Protein AF-A0A8J9X6S5-F1 (afdb_monomer)

Sequence (112 aa):
PVKIEPKVFFANERTFLAWMHLSVVLAGASIAILAFTEDNNPFSQLYGVILLPVAISFIVYSMYQYARRANMIRHRHPGPYEDTVGPVVLGIMLMVSIVAQFSLKLYSMIEA

Nearest PDB structures (foldseek):
  7ytj-assembly1_A  TM=8.768E-01  e=3.633E-07  Saccharomyces cerevisiae
  8i6v-assembly1_A  TM=9.066E-01  e=1.418E-06  Saccharomyces cerevisiae S288C
  7ytj-assembly1_D  TM=8.668E-01  e=2.560E-05  Saccharomyces cerevisiae
  8i6v-assembly1_E  TM=8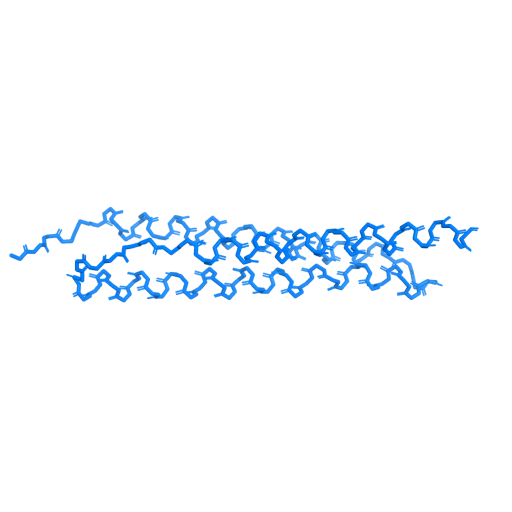.786E-01  e=2.867E-05  Saccharomyces cerevisiae S288C
  7ytj-assembly1_E  TM=8.440E-01  e=1.665E-04  Saccharomyces cerevisiae

Foldseek 3Di:
DDDLDVVLLVVLVVQLVVLLVVLVVLQVVLVVQCVPDDPPDPLSNVLSVLSNVLSVLSNVLSVVLSVVSVVCSVVVDPDDNDDPPSVVVSVVSVVVSVVVSVVSVVVVVVVD

Mean predicted aligned error: 7.35 Å

Radius of gyration: 18.92 Å; Cα contacts (8 Å, |Δi|>4): 66; chains: 1; bounding box: 39×18×58 Å

Secondary structure (DSSP, 8-state):
-----HHHHHHHHHHHHHHHHHHHHHHHHHHHHHHT--TT-HHHHHHHHHHHHHHHHHHHHHHHHHHHHHHHHHTT--S-----HHHHHHHHHHHHHHHHHHHHHHHHHH--

pLDDT: mean 82.24, std 9.99, range [57.31, 94.69]

InterPro domains:
  IPR003807 Domain of unknown function DUF202 [PF02656] (7-72)
  IPR051572 Vacuolar Transporter Chaperone Complex Subunit [PTHR46140] (1-106)

Structure (mmCIF, N/CA/C/O backbone):
data_AF-A0A8J9X6S5-F1
#
_entry.id   AF-A0A8J9X6S5-F1
#
loop_
_atom_site.group_PDB
_atom_site.id
_atom_site.type_symbol
_atom_site.label_atom_id
_atom_site.label_alt_id
_atom_site.label_comp_id
_atom_site.label_asym_id
_atom_site.label_entity_id
_atom_site.label_seq_id
_atom_site.pdbx_PDB_ins_code
_atom_site.Cartn_x
_atom_site.Cartn_y
_atom_site.Cartn_z
_atom_site.occupancy
_atom_site.B_iso_or_equiv
_atom_site.auth_seq_id
_atom_site.auth_comp_id
_atom_site.auth_asym_id
_atom_site.auth_atom_id
_atom_site.pdbx_PDB_model_num
ATOM 1 N N . PRO A 1 1 ? -22.566 -0.671 31.030 1.00 58.19 1 PRO A N 1
ATOM 2 C CA . PRO A 1 1 ? -21.793 0.111 30.031 1.00 58.19 1 PRO A CA 1
ATOM 3 C C . PRO A 1 1 ? -20.466 -0.604 29.750 1.00 58.19 1 PRO A C 1
ATOM 5 O O . PRO A 1 1 ? -19.737 -0.871 30.698 1.00 58.19 1 PRO A O 1
ATOM 8 N N . VAL A 1 2 ? -20.179 -0.975 28.497 1.00 61.19 2 VAL A N 1
ATOM 9 C CA . VAL A 1 2 ? -18.948 -1.718 28.164 1.00 61.19 2 VAL A CA 1
ATOM 10 C C . VAL A 1 2 ? -17.738 -0.801 28.357 1.00 61.19 2 VAL A C 1
ATOM 12 O O . VAL A 1 2 ? -17.672 0.286 27.777 1.00 61.19 2 VAL A O 1
ATOM 15 N N . LYS A 1 3 ? -16.809 -1.214 29.224 1.00 66.88 3 LYS A N 1
ATOM 16 C CA . LYS A 1 3 ? -15.570 -0.487 29.510 1.00 66.88 3 LYS A CA 1
ATOM 17 C C . LYS A 1 3 ? -14.658 -0.646 28.291 1.00 66.88 3 LYS A C 1
ATOM 19 O O . LYS A 1 3 ? -14.267 -1.760 27.963 1.00 66.88 3 LYS A O 1
ATOM 24 N N . ILE A 1 4 ? -14.376 0.448 27.587 1.00 66.44 4 ILE A N 1
ATOM 25 C CA . ILE A 1 4 ? -13.437 0.427 26.461 1.00 66.44 4 ILE A CA 1
ATOM 26 C C . ILE A 1 4 ? -12.045 0.337 27.073 1.00 66.44 4 ILE A C 1
ATOM 28 O O . ILE A 1 4 ? -11.596 1.262 27.748 1.00 66.44 4 ILE A O 1
ATOM 32 N N . GLU A 1 5 ? -11.388 -0.800 26.895 1.00 72.75 5 GLU A N 1
ATOM 33 C CA . GLU A 1 5 ? -10.023 -0.963 27.368 1.00 72.75 5 GLU A CA 1
ATOM 34 C C . GLU A 1 5 ? -9.058 -0.222 26.429 1.00 72.75 5 GLU A C 1
ATOM 36 O O . GLU A 1 5 ? -9.140 -0.412 25.216 1.00 72.75 5 GLU A O 1
ATOM 41 N N . PRO A 1 6 ? -8.093 0.563 26.939 1.00 72.75 6 PRO A N 1
ATOM 42 C CA . PRO A 1 6 ? -7.122 1.276 26.099 1.00 72.75 6 PRO A CA 1
ATOM 43 C C . PRO A 1 6 ? -6.391 0.360 25.105 1.00 72.75 6 PRO A C 1
ATOM 45 O O . PRO A 1 6 ? -6.014 0.782 24.013 1.00 72.75 6 PRO A O 1
ATOM 48 N N . LYS A 1 7 ? -6.256 -0.929 25.449 1.00 78.12 7 LYS A N 1
ATOM 49 C CA . LYS A 1 7 ? -5.630 -1.955 24.611 1.00 78.12 7 LYS A CA 1
ATOM 50 C C . LYS A 1 7 ? -6.272 -2.102 23.227 1.00 78.12 7 LYS A C 1
ATOM 52 O O . LYS A 1 7 ? -5.560 -2.446 22.289 1.00 78.12 7 LYS A O 1
ATOM 57 N N . VA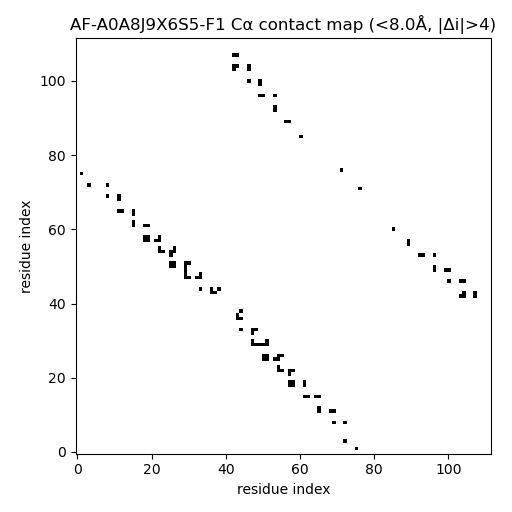L A 1 8 ? -7.579 -1.841 23.067 1.00 80.31 8 VAL A N 1
ATOM 58 C CA . VAL A 1 8 ? -8.229 -1.964 21.746 1.00 80.31 8 VAL A CA 1
ATOM 59 C C . VAL A 1 8 ? -7.820 -0.840 20.798 1.00 80.31 8 VAL A C 1
ATOM 61 O O . VAL A 1 8 ? -7.705 -1.067 19.595 1.00 80.31 8 VAL A O 1
ATOM 64 N N . PHE A 1 9 ? -7.533 0.346 21.336 1.00 81.31 9 PHE A N 1
ATOM 65 C CA . PHE A 1 9 ? -7.078 1.485 20.547 1.00 81.31 9 PHE A CA 1
ATOM 66 C C . PHE A 1 9 ? -5.641 1.263 20.064 1.00 81.31 9 PHE A C 1
ATOM 68 O O . PHE A 1 9 ? -5.387 1.288 18.862 1.00 81.31 9 PHE A O 1
ATOM 75 N N . PHE A 1 10 ? -4.744 0.880 20.979 1.00 84.56 10 PHE A N 1
ATOM 76 C CA . PHE A 1 10 ? -3.362 0.523 20.640 1.00 84.56 10 PHE A CA 1
ATOM 77 C C . PHE A 1 10 ? -3.270 -0.671 19.680 1.00 84.56 10 PHE A C 1
ATOM 79 O O . PHE A 1 10 ? -2.404 -0.714 18.806 1.00 84.56 10 PHE A O 1
ATOM 86 N N . ALA A 1 11 ? -4.175 -1.648 19.797 1.00 87.50 11 ALA A N 1
ATOM 87 C CA . ALA A 1 11 ? -4.239 -2.753 18.847 1.00 87.50 11 ALA A CA 1
ATOM 88 C C . ALA A 1 11 ? -4.601 -2.275 17.430 1.00 87.50 11 ALA A C 1
ATOM 90 O O . ALA A 1 11 ? -3.997 -2.750 16.467 1.00 87.50 11 ALA A O 1
ATOM 91 N N . ASN A 1 12 ? -5.543 -1.331 17.304 1.00 85.56 12 ASN A N 1
ATOM 92 C CA . ASN A 1 12 ? -5.931 -0.754 16.017 1.00 85.56 12 ASN A CA 1
ATOM 93 C C . ASN A 1 12 ? -4.788 0.059 15.390 1.00 85.56 12 ASN A C 1
ATOM 95 O O . ASN A 1 12 ? -4.481 -0.129 14.213 1.00 85.56 12 ASN A O 1
ATOM 99 N N . GLU A 1 13 ? -4.111 0.897 16.178 1.00 90.25 13 GLU A N 1
ATOM 100 C CA . GLU A 1 13 ? -2.945 1.670 15.728 1.00 90.25 13 GLU A CA 1
ATOM 101 C C . GLU A 1 13 ? -1.821 0.768 15.220 1.00 90.25 13 GLU A C 1
ATOM 103 O O . GLU A 1 13 ? -1.310 0.984 14.126 1.00 90.25 13 GLU A O 1
ATOM 108 N N . ARG A 1 14 ? -1.487 -0.305 15.947 1.00 91.94 14 ARG A N 1
ATOM 109 C CA . ARG A 1 14 ? -0.483 -1.280 15.499 1.00 91.94 14 ARG A CA 1
ATOM 110 C C . ARG A 1 14 ? -0.847 -1.900 14.152 1.00 91.94 14 ARG A C 1
ATOM 112 O O . ARG A 1 14 ? 0.018 -2.030 13.291 1.00 91.94 14 ARG A O 1
ATOM 119 N N . THR A 1 15 ? -2.111 -2.286 13.957 1.00 89.88 15 THR A N 1
ATOM 120 C CA . THR A 1 15 ? -2.539 -2.823 12.658 1.00 89.88 15 THR A CA 1
ATOM 121 C C . THR A 1 15 ? -2.448 -1.770 11.558 1.00 89.88 15 THR A C 1
ATOM 123 O O . THR A 1 15 ? -1.938 -2.073 10.487 1.00 89.88 15 THR A O 1
ATOM 126 N N . PHE A 1 16 ? -2.859 -0.529 11.828 1.00 90.06 16 PHE A N 1
ATOM 127 C CA . PHE A 1 16 ? -2.735 0.581 10.884 1.00 90.06 16 PHE A CA 1
ATOM 128 C C . PHE A 1 16 ? -1.279 0.832 10.477 1.00 90.06 16 PHE A C 1
ATOM 130 O O . PHE A 1 16 ? -0.985 0.903 9.287 1.00 90.06 16 PHE A O 1
ATOM 137 N N . LEU A 1 17 ? -0.360 0.883 11.446 1.00 91.81 17 LEU A N 1
ATOM 138 C CA . LEU A 1 17 ? 1.067 1.068 11.191 1.00 91.81 17 LEU A CA 1
ATOM 139 C C . LEU A 1 17 ? 1.662 -0.078 10.368 1.00 91.81 17 LEU A C 1
ATOM 141 O O . LEU A 1 17 ? 2.473 0.178 9.485 1.00 91.81 17 LEU A O 1
ATOM 145 N N . ALA A 1 18 ? 1.235 -1.323 10.599 1.00 92.06 18 ALA A N 1
ATOM 146 C CA . ALA A 1 18 ? 1.673 -2.461 9.793 1.00 92.06 18 ALA A CA 1
ATOM 147 C C . ALA A 1 18 ? 1.219 -2.341 8.326 1.00 92.06 18 ALA A C 1
ATOM 149 O O . ALA A 1 18 ? 2.021 -2.554 7.416 1.00 92.06 18 ALA A O 1
ATOM 150 N N . TRP A 1 19 ? -0.039 -1.948 8.088 1.00 91.50 19 TRP A N 1
ATOM 151 C CA . TRP A 1 19 ? -0.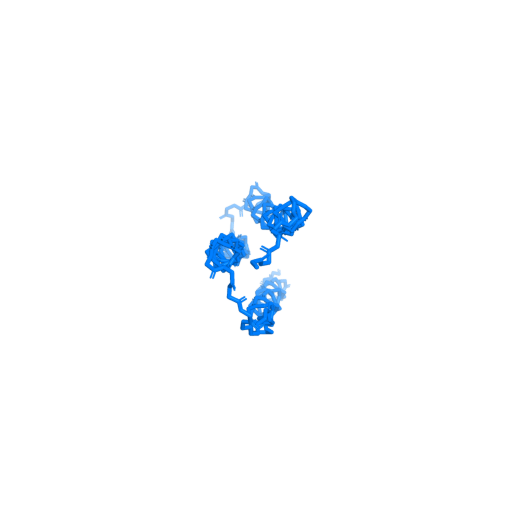545 -1.697 6.734 1.00 91.50 19 TRP A CA 1
ATOM 152 C C . TRP A 1 19 ? 0.174 -0.523 6.068 1.00 91.50 19 TRP A C 1
ATOM 154 O O . TRP A 1 19 ? 0.587 -0.640 4.920 1.00 91.50 19 TRP A O 1
ATOM 164 N N . MET A 1 20 ? 0.384 0.576 6.794 1.00 92.81 20 MET A N 1
ATOM 165 C CA . MET A 1 20 ? 1.087 1.753 6.283 1.00 92.81 20 MET A CA 1
ATOM 166 C C . MET A 1 20 ? 2.541 1.438 5.920 1.00 92.81 20 MET A C 1
ATOM 168 O O . MET A 1 20 ? 3.007 1.823 4.852 1.00 92.81 20 MET A O 1
ATOM 172 N N . HIS A 1 21 ? 3.247 0.702 6.782 1.00 93.75 21 HIS A N 1
ATOM 173 C CA . HIS A 1 21 ? 4.618 0.271 6.529 1.00 93.75 21 HIS A CA 1
ATOM 174 C C . HIS A 1 21 ? 4.719 -0.528 5.224 1.00 93.75 21 HIS A C 1
ATOM 176 O O . HIS A 1 21 ? 5.575 -0.235 4.394 1.00 93.75 21 HIS A O 1
ATOM 182 N N . LEU A 1 22 ? 3.814 -1.491 5.005 1.00 92.00 22 LEU A N 1
ATOM 183 C CA . LEU A 1 22 ? 3.770 -2.256 3.758 1.00 92.00 22 LEU A CA 1
ATOM 184 C C . LEU A 1 22 ? 3.570 -1.345 2.538 1.00 92.00 22 LEU A C 1
ATOM 186 O O . LEU A 1 22 ? 4.293 -1.478 1.553 1.00 92.00 22 LEU A O 1
ATOM 190 N N . SER A 1 23 ? 2.644 -0.388 2.612 1.00 92.62 23 SER A N 1
ATOM 191 C CA . SER A 1 23 ? 2.402 0.560 1.520 1.00 92.62 23 SER A CA 1
ATOM 192 C C . SER A 1 23 ? 3.629 1.411 1.191 1.00 92.62 23 SER A C 1
ATOM 194 O O . SER A 1 23 ? 3.937 1.620 0.020 1.00 92.62 23 SER A O 1
ATOM 196 N N . VAL A 1 24 ? 4.341 1.891 2.215 1.00 93.88 24 VAL A N 1
ATOM 197 C CA . VAL A 1 24 ? 5.554 2.707 2.050 1.00 93.88 24 VAL A CA 1
ATOM 198 C C . VAL A 1 24 ? 6.679 1.890 1.422 1.00 93.88 24 VAL A C 1
ATOM 200 O O . VAL A 1 24 ? 7.359 2.389 0.530 1.00 93.88 24 VAL A O 1
ATOM 203 N N . VAL A 1 25 ? 6.844 0.626 1.820 1.00 94.69 25 VAL A N 1
ATOM 204 C CA . VAL A 1 25 ? 7.820 -0.281 1.197 1.00 94.69 25 VAL A CA 1
ATOM 205 C C . VAL A 1 25 ? 7.500 -0.496 -0.286 1.00 94.69 25 VAL A C 1
ATOM 207 O O . VAL A 1 25 ? 8.402 -0.405 -1.116 1.00 94.69 25 VAL A O 1
ATOM 210 N N . LEU A 1 26 ? 6.229 -0.717 -0.642 1.00 92.19 26 LEU A N 1
ATOM 211 C CA . LEU A 1 26 ? 5.808 -0.870 -2.041 1.00 92.19 26 LEU A CA 1
ATOM 212 C C . LEU A 1 26 ? 6.041 0.409 -2.858 1.00 92.19 26 LEU A C 1
ATOM 214 O O . LEU A 1 26 ? 6.569 0.342 -3.967 1.00 92.19 26 LEU A O 1
ATOM 218 N N . ALA A 1 27 ? 5.701 1.575 -2.303 1.00 92.44 27 ALA A N 1
ATOM 219 C CA . ALA A 1 27 ? 5.955 2.863 -2.946 1.00 92.44 27 ALA A CA 1
ATOM 220 C C . ALA A 1 27 ? 7.460 3.101 -3.153 1.00 92.44 27 ALA A C 1
ATOM 222 O O . ALA A 1 27 ? 7.883 3.479 -4.244 1.00 92.44 27 ALA A O 1
ATOM 223 N N . GLY A 1 28 ? 8.274 2.824 -2.131 1.00 93.25 28 GLY A N 1
ATOM 224 C CA . GLY A 1 28 ? 9.728 2.938 -2.200 1.00 93.25 28 GLY A CA 1
ATOM 225 C C . GLY A 1 28 ? 10.337 2.010 -3.249 1.00 93.25 28 GLY A C 1
ATOM 226 O O . GLY A 1 28 ? 11.174 2.450 -4.032 1.00 93.25 28 GLY A O 1
ATOM 227 N N . ALA A 1 29 ? 9.872 0.760 -3.329 1.00 91.06 29 ALA A N 1
ATOM 228 C CA . ALA A 1 29 ? 10.295 -0.180 -4.365 1.00 91.06 29 ALA A CA 1
ATOM 229 C C . ALA A 1 29 ? 9.966 0.341 -5.774 1.00 91.06 29 ALA A C 1
ATOM 231 O O . ALA A 1 29 ? 10.813 0.300 -6.661 1.00 91.06 29 ALA A O 1
ATOM 232 N N . SER A 1 30 ? 8.766 0.893 -5.962 1.00 89.69 30 SER A N 1
ATOM 233 C CA . SER A 1 30 ? 8.325 1.481 -7.231 1.00 89.69 30 SER A CA 1
ATOM 234 C C . SER A 1 30 ? 9.219 2.644 -7.667 1.00 89.69 30 SER A C 1
ATOM 236 O O . SER A 1 30 ? 9.672 2.693 -8.808 1.00 89.69 30 SER A O 1
ATOM 238 N N . ILE A 1 31 ? 9.514 3.560 -6.741 1.00 90.25 31 ILE A N 1
ATOM 239 C CA . ILE A 1 31 ? 10.374 4.722 -6.994 1.00 90.25 31 ILE A CA 1
ATOM 240 C C . ILE A 1 31 ? 11.810 4.277 -7.276 1.00 90.25 31 ILE A C 1
ATOM 242 O O . ILE A 1 31 ? 12.433 4.798 -8.195 1.00 90.25 31 ILE A O 1
ATOM 246 N N . ALA A 1 32 ? 12.329 3.299 -6.530 1.00 89.69 32 ALA A N 1
ATOM 247 C CA . ALA A 1 32 ? 13.663 2.756 -6.763 1.00 89.69 32 ALA A CA 1
ATOM 248 C C . ALA A 1 32 ? 13.785 2.170 -8.177 1.00 89.69 32 ALA A C 1
ATOM 250 O O . ALA A 1 32 ? 14.734 2.474 -8.888 1.00 89.69 32 ALA A O 1
ATOM 251 N N . ILE A 1 33 ? 12.795 1.390 -8.618 1.00 86.12 33 ILE A N 1
ATOM 252 C CA . ILE A 1 33 ? 12.750 0.834 -9.976 1.00 86.12 33 ILE A CA 1
ATOM 253 C C . ILE A 1 33 ? 12.756 1.946 -11.036 1.00 86.12 33 ILE A C 1
ATOM 255 O O . ILE A 1 33 ? 13.494 1.853 -12.016 1.00 86.12 33 ILE A O 1
ATOM 259 N N . LEU A 1 34 ? 11.967 3.005 -10.834 1.00 86.00 34 LEU A N 1
ATOM 260 C CA . LEU A 1 34 ? 11.940 4.155 -11.741 1.00 86.00 34 LEU A CA 1
ATOM 261 C C . LEU A 1 34 ? 13.278 4.901 -11.771 1.00 86.00 34 LEU A C 1
ATOM 263 O O . LEU A 1 34 ? 13.707 5.321 -12.837 1.00 86.00 34 LEU A O 1
ATOM 267 N N . ALA A 1 35 ? 13.958 5.023 -10.630 1.00 85.81 35 ALA A N 1
ATOM 268 C CA . ALA A 1 35 ? 15.249 5.698 -10.534 1.00 85.81 35 ALA A CA 1
ATOM 269 C C . ALA A 1 35 ? 16.388 4.951 -11.252 1.00 85.81 35 ALA A C 1
ATOM 271 O O . ALA A 1 35 ? 17.345 5.584 -11.687 1.00 85.81 35 ALA A O 1
ATOM 272 N N . PHE A 1 36 ? 16.297 3.622 -11.376 1.00 82.12 36 PHE A N 1
ATOM 273 C CA . PHE A 1 36 ? 17.296 2.788 -12.061 1.00 82.12 36 PHE A CA 1
ATOM 274 C C . PHE A 1 36 ? 16.935 2.448 -13.514 1.00 82.12 36 PHE A C 1
ATOM 276 O O . PHE A 1 36 ? 17.647 1.679 -14.156 1.00 82.12 36 PHE A O 1
ATOM 283 N N . THR A 1 37 ? 15.831 2.978 -14.038 1.00 78.25 37 THR A N 1
ATOM 2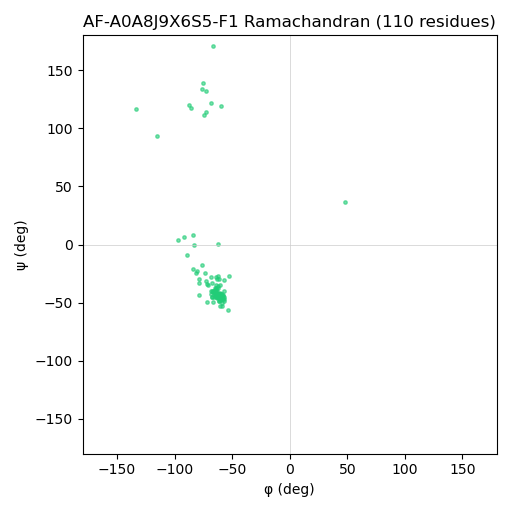84 C CA . THR A 1 37 ? 15.428 2.742 -15.425 1.00 78.25 37 THR A CA 1
ATOM 285 C C . THR A 1 37 ? 16.082 3.775 -16.343 1.00 78.25 37 THR A C 1
ATOM 287 O O . THR A 1 37 ? 15.849 4.967 -16.184 1.00 78.25 37 THR A O 1
ATOM 290 N N . GLU A 1 38 ? 16.883 3.325 -17.311 1.00 66.56 38 GLU A N 1
ATOM 291 C CA . GLU A 1 38 ? 17.433 4.190 -18.363 1.00 66.56 38 GLU A CA 1
ATOM 292 C C . GLU A 1 38 ? 16.360 4.536 -19.411 1.00 66.56 38 GLU A C 1
ATOM 294 O O . GLU A 1 38 ? 15.597 3.669 -19.843 1.00 66.56 38 GLU A O 1
ATOM 299 N N . ASP A 1 39 ? 16.344 5.797 -19.859 1.00 65.56 39 ASP A N 1
ATOM 300 C CA . ASP A 1 39 ? 15.343 6.403 -20.762 1.00 65.56 39 ASP A CA 1
ATOM 301 C C . ASP A 1 39 ? 15.248 5.770 -22.167 1.00 65.56 39 ASP A C 1
ATOM 303 O O . ASP A 1 39 ? 14.446 6.193 -22.999 1.00 65.56 39 ASP A O 1
ATOM 307 N N . ASN A 1 40 ? 16.043 4.743 -22.461 1.00 64.50 40 ASN A N 1
ATOM 308 C CA . ASN A 1 40 ? 16.141 4.176 -23.803 1.00 64.50 40 ASN A CA 1
ATOM 309 C C . ASN A 1 40 ? 14.940 3.294 -24.188 1.00 64.50 40 ASN A C 1
ATOM 311 O O . ASN A 1 40 ? 14.735 3.067 -25.377 1.00 64.50 40 ASN A O 1
ATOM 315 N N . ASN A 1 41 ? 14.130 2.820 -23.226 1.00 68.56 41 ASN A N 1
ATOM 316 C CA . ASN A 1 41 ? 12.990 1.936 -23.503 1.00 68.56 41 ASN A CA 1
ATOM 317 C C . ASN A 1 41 ? 11.699 2.356 -22.767 1.00 68.56 41 ASN A C 1
ATOM 319 O O . ASN A 1 41 ? 11.629 2.230 -21.538 1.00 68.56 41 ASN A O 1
ATOM 323 N N . PRO A 1 42 ? 10.616 2.727 -23.486 1.00 71.50 42 PRO A N 1
ATOM 324 C CA . PRO A 1 42 ? 9.346 3.134 -22.870 1.00 71.50 42 PRO A CA 1
ATOM 325 C C . PRO A 1 42 ? 8.697 2.013 -22.036 1.00 71.50 42 PRO A C 1
ATOM 327 O O . PRO A 1 42 ? 8.004 2.274 -21.052 1.00 71.50 42 PRO A O 1
ATOM 330 N N . PHE A 1 43 ? 8.965 0.748 -22.375 1.00 70.75 43 PHE A N 1
ATOM 331 C CA . PHE A 1 43 ? 8.475 -0.414 -21.629 1.00 70.75 43 PHE A CA 1
ATOM 332 C C . PHE A 1 43 ? 9.087 -0.538 -20.228 1.00 70.75 43 PHE A C 1
ATOM 334 O O . PHE A 1 43 ? 8.402 -0.964 -19.295 1.00 70.75 43 PHE A O 1
ATOM 341 N N . SER A 1 44 ? 10.348 -0.131 -20.054 1.00 70.62 44 SER A N 1
ATOM 342 C CA . SER A 1 44 ? 11.022 -0.197 -18.753 1.00 70.62 44 SER A CA 1
ATOM 343 C C . SER A 1 44 ? 10.473 0.860 -17.792 1.00 70.62 44 SER A C 1
ATOM 345 O O . SER A 1 44 ? 10.322 0.603 -16.598 1.00 70.62 44 SER A O 1
ATOM 347 N N . GLN A 1 45 ? 10.082 2.028 -18.311 1.00 75.75 45 GLN A N 1
ATOM 348 C CA . GLN A 1 45 ? 9.451 3.078 -17.512 1.00 75.75 45 GLN A CA 1
ATOM 349 C C . GLN A 1 45 ? 8.053 2.656 -17.036 1.00 75.75 45 GLN A C 1
ATOM 351 O O . GLN A 1 45 ? 7.690 2.869 -15.878 1.00 75.75 45 GLN A O 1
ATOM 356 N N . LEU A 1 46 ? 7.283 1.984 -17.899 1.00 78.00 46 LEU A N 1
ATOM 357 C CA . LEU A 1 46 ? 5.940 1.500 -17.569 1.00 78.00 46 LEU A CA 1
ATOM 358 C C . LEU A 1 46 ? 5.953 0.473 -16.424 1.00 78.00 46 LEU A C 1
ATOM 360 O O . LEU A 1 46 ? 5.069 0.490 -15.565 1.00 78.00 46 LEU A O 1
ATOM 364 N N . TYR A 1 47 ? 6.983 -0.375 -16.370 1.00 77.38 47 TYR A N 1
ATOM 365 C CA . TYR A 1 47 ? 7.179 -1.362 -15.307 1.00 77.38 47 TYR A CA 1
ATOM 366 C C . TYR A 1 47 ? 7.239 -0.713 -13.913 1.00 77.38 47 TYR A C 1
ATOM 368 O O . TYR A 1 47 ? 6.560 -1.165 -12.990 1.00 77.38 47 TYR A O 1
ATOM 376 N N . GLY A 1 48 ? 7.984 0.387 -13.766 1.00 78.81 48 GLY A N 1
ATOM 377 C CA . GLY A 1 48 ? 8.110 1.098 -12.492 1.00 78.81 48 GLY A CA 1
ATOM 378 C C . GLY A 1 48 ? 6.865 1.893 -12.087 1.00 78.81 48 GLY A C 1
ATOM 379 O O . GLY A 1 48 ? 6.645 2.106 -10.897 1.00 78.81 48 GLY A O 1
ATOM 380 N N . VAL A 1 49 ? 6.020 2.300 -13.041 1.00 84.88 49 VAL A N 1
ATOM 381 C CA . VAL A 1 49 ? 4.787 3.061 -12.763 1.00 84.88 49 VAL A CA 1
ATOM 382 C C . VAL A 1 49 ? 3.650 2.161 -12.276 1.00 84.88 49 VAL A C 1
ATOM 384 O O . VAL A 1 49 ? 2.827 2.606 -11.480 1.00 84.88 49 VAL A O 1
ATOM 387 N N . ILE A 1 50 ? 3.601 0.893 -12.692 1.00 86.44 50 ILE A N 1
ATOM 388 C CA . ILE A 1 50 ? 2.500 -0.033 -12.361 1.00 86.44 50 ILE A CA 1
ATOM 389 C C . ILE A 1 50 ? 2.374 -0.310 -10.857 1.00 86.44 50 ILE A C 1
ATOM 391 O O . ILE A 1 50 ? 1.269 -0.542 -10.366 1.00 86.44 50 ILE A O 1
ATOM 395 N N . LEU A 1 5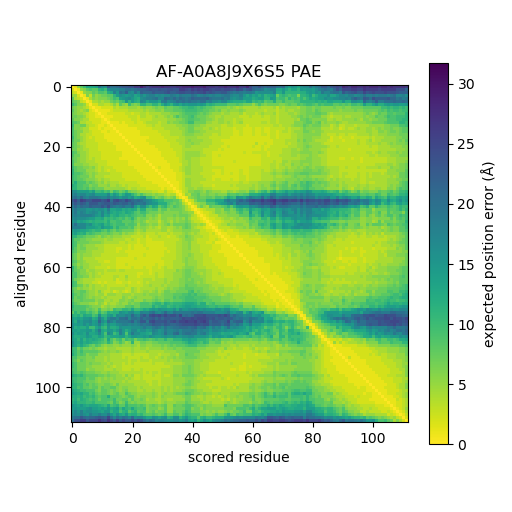1 ? 3.473 -0.252 -10.102 1.00 86.62 51 LEU A N 1
ATOM 396 C CA . LEU A 1 51 ? 3.458 -0.525 -8.663 1.00 86.62 51 LEU A CA 1
ATOM 397 C C . LEU A 1 51 ? 2.984 0.686 -7.823 1.00 86.62 51 LEU A C 1
ATOM 399 O O . LEU A 1 51 ? 2.438 0.496 -6.733 1.00 86.62 51 LEU A O 1
ATOM 403 N N . LEU A 1 52 ? 3.083 1.917 -8.344 1.00 89.50 52 LEU A N 1
ATOM 404 C CA . LEU A 1 52 ? 2.611 3.141 -7.674 1.00 89.50 52 LEU A CA 1
ATOM 405 C C . LEU A 1 52 ? 1.105 3.135 -7.332 1.00 89.50 52 LEU A C 1
ATOM 407 O O . LEU A 1 52 ? 0.772 3.362 -6.165 1.00 89.50 52 LEU A O 1
ATOM 411 N N . PRO A 1 53 ? 0.165 2.875 -8.266 1.00 89.50 53 PRO A N 1
ATOM 412 C CA . PRO A 1 53 ? -1.268 2.879 -7.956 1.00 89.50 53 PRO A CA 1
ATOM 413 C C . PRO A 1 53 ? -1.662 1.783 -6.958 1.00 89.50 53 PRO A C 1
ATOM 415 O O . PRO A 1 53 ? -2.598 1.962 -6.175 1.00 89.50 53 PRO A O 1
ATOM 418 N N . VAL A 1 54 ? -0.927 0.668 -6.930 1.00 90.06 54 VAL A N 1
ATOM 419 C CA . VAL A 1 54 ? -1.106 -0.391 -5.928 1.00 90.06 54 VAL A CA 1
ATOM 420 C C . VAL A 1 54 ? -0.710 0.119 -4.552 1.00 90.06 54 VAL A C 1
ATOM 422 O O . VAL A 1 54 ? -1.492 0.006 -3.611 1.00 90.06 54 VAL A O 1
ATOM 425 N N . ALA A 1 55 ? 0.467 0.739 -4.434 1.00 91.06 55 ALA A N 1
ATOM 426 C CA . ALA A 1 55 ? 0.924 1.312 -3.175 1.00 91.06 55 ALA A CA 1
ATOM 427 C C . ALA A 1 55 ? -0.071 2.355 -2.639 1.00 91.06 55 ALA A C 1
ATOM 429 O O . ALA A 1 55 ? -0.444 2.302 -1.468 1.00 91.06 55 ALA A O 1
ATOM 430 N N . ILE A 1 56 ? -0.590 3.236 -3.504 1.00 92.19 56 ILE A N 1
ATOM 431 C CA . ILE A 1 56 ? -1.622 4.222 -3.139 1.00 92.19 56 ILE A CA 1
ATOM 432 C C . ILE A 1 56 ? -2.887 3.526 -2.623 1.00 92.19 56 ILE A C 1
ATOM 434 O O . ILE A 1 56 ? -3.448 3.936 -1.607 1.00 92.19 56 ILE A O 1
ATOM 438 N N . SER A 1 57 ? -3.316 2.445 -3.272 1.00 90.12 57 SER A N 1
ATOM 439 C CA . SER A 1 57 ? -4.508 1.690 -2.871 1.00 90.12 57 SER A CA 1
ATOM 440 C C . SER A 1 57 ? -4.352 1.053 -1.483 1.00 90.12 57 SER A C 1
ATOM 442 O O . SER A 1 57 ? -5.282 1.103 -0.676 1.00 90.12 57 SER A O 1
ATOM 444 N N . PHE A 1 58 ? -3.159 0.544 -1.150 1.00 90.88 58 PHE A N 1
ATOM 445 C CA . PHE A 1 58 ? -2.840 0.068 0.201 1.00 90.88 58 PHE A CA 1
ATOM 446 C C . PHE A 1 58 ? -2.856 1.207 1.241 1.00 90.88 58 PHE A C 1
ATOM 448 O O . PHE A 1 58 ? -3.387 1.019 2.340 1.00 90.88 58 PHE A O 1
ATOM 455 N N . ILE A 1 59 ? -2.357 2.408 0.905 1.00 92.31 59 ILE A N 1
ATOM 456 C CA . ILE A 1 59 ? -2.439 3.595 1.784 1.00 92.31 59 ILE A CA 1
ATOM 457 C C . ILE A 1 59 ? -3.902 3.949 2.062 1.00 92.31 59 ILE A C 1
ATOM 459 O O . ILE A 1 59 ? -4.302 4.044 3.225 1.00 92.31 59 ILE A O 1
ATOM 463 N N . VAL A 1 60 ? -4.712 4.107 1.011 1.00 92.31 60 VAL A N 1
ATOM 464 C CA . VAL A 1 60 ? -6.125 4.499 1.126 1.00 92.31 60 VAL A CA 1
ATOM 465 C C . VAL A 1 60 ? -6.905 3.482 1.955 1.00 92.31 60 VAL A C 1
ATOM 467 O O . VAL A 1 60 ? -7.638 3.864 2.869 1.00 92.31 60 VAL A O 1
ATOM 470 N N . TYR A 1 61 ? -6.701 2.188 1.702 1.00 89.69 61 TYR A N 1
ATOM 471 C CA . TYR A 1 61 ? -7.342 1.128 2.473 1.00 89.69 61 TYR A CA 1
ATOM 472 C C . TYR A 1 61 ? -6.939 1.151 3.952 1.00 89.69 61 TYR A C 1
ATOM 474 O O . TYR A 1 61 ? -7.801 1.044 4.825 1.00 89.69 61 TYR A O 1
ATOM 482 N N . SER A 1 62 ? -5.647 1.335 4.252 1.00 87.88 62 SER A N 1
ATOM 483 C CA . SER A 1 62 ? -5.161 1.396 5.636 1.00 87.88 62 SER A CA 1
ATOM 484 C C . SER A 1 62 ? -5.834 2.527 6.424 1.00 87.88 62 SER A C 1
ATOM 486 O O . SER A 1 62 ? -6.294 2.314 7.549 1.00 87.88 62 SER A O 1
ATOM 488 N N . MET A 1 63 ? -5.983 3.701 5.798 1.00 89.06 63 MET A N 1
ATOM 489 C CA . MET A 1 63 ? -6.655 4.860 6.381 1.00 89.06 63 MET A CA 1
ATOM 490 C C . MET A 1 63 ? -8.156 4.608 6.561 1.00 89.06 63 MET A C 1
ATOM 492 O O . MET A 1 63 ? -8.703 4.872 7.633 1.00 89.06 63 MET A O 1
ATOM 496 N N . TYR A 1 64 ? -8.819 4.050 5.543 1.00 88.38 64 TYR A N 1
ATOM 497 C CA . TYR A 1 64 ? -10.241 3.713 5.607 1.00 88.38 64 TYR A CA 1
ATOM 498 C C . TYR A 1 64 ? -10.538 2.727 6.743 1.00 88.38 64 TYR A C 1
ATOM 500 O O . TYR A 1 64 ? -11.441 2.957 7.552 1.00 88.38 64 TYR A O 1
ATOM 508 N N . GLN A 1 65 ? -9.741 1.663 6.859 1.00 86.19 65 GLN A N 1
ATOM 509 C CA . GLN A 1 65 ? -9.919 0.649 7.893 1.00 86.19 65 GLN A CA 1
ATOM 510 C C . GLN A 1 65 ? -9.669 1.215 9.296 1.00 86.19 65 GLN A C 1
ATOM 512 O O . GLN A 1 65 ? -10.424 0.915 10.226 1.00 86.19 65 GLN A O 1
ATOM 517 N N . TYR A 1 66 ? -8.655 2.073 9.455 1.00 86.12 66 TYR A N 1
ATOM 518 C CA . TYR A 1 66 ? -8.403 2.770 10.715 1.00 86.12 66 TYR A CA 1
ATOM 519 C C . TYR A 1 66 ? -9.585 3.662 11.110 1.00 86.12 66 TYR A C 1
ATOM 521 O O . TYR A 1 66 ? -10.077 3.548 12.235 1.00 86.12 66 TYR A O 1
ATOM 529 N N . ALA A 1 67 ? -10.086 4.487 10.183 1.00 85.75 67 ALA A N 1
ATOM 530 C CA . ALA A 1 67 ? -11.205 5.397 10.420 1.00 85.75 67 ALA A CA 1
ATOM 531 C C . ALA A 1 67 ? -12.496 4.642 10.770 1.00 85.75 67 ALA A C 1
ATOM 533 O O . ALA A 1 67 ? -13.174 4.980 11.746 1.00 85.75 67 ALA A O 1
ATOM 534 N N . ARG A 1 68 ? -12.810 3.570 10.031 1.00 83.19 68 ARG A N 1
ATOM 535 C CA . ARG A 1 68 ? -13.976 2.721 10.301 1.00 83.19 68 ARG A CA 1
ATOM 536 C C . ARG A 1 68 ? -13.887 2.085 11.687 1.00 83.19 68 ARG A C 1
ATOM 538 O O . ARG A 1 68 ? -14.843 2.167 12.457 1.00 83.19 68 ARG A O 1
ATOM 545 N N . ARG A 1 69 ? -12.741 1.497 12.048 1.00 80.88 69 ARG A N 1
ATOM 546 C CA . ARG A 1 69 ? -12.545 0.875 13.370 1.00 80.88 69 ARG A CA 1
ATOM 547 C C . ARG A 1 69 ? -12.567 1.896 14.506 1.00 80.88 69 ARG A C 1
ATOM 549 O O . ARG A 1 69 ? -13.211 1.643 15.523 1.00 80.88 69 ARG A O 1
ATOM 556 N N . ALA A 1 70 ? -11.954 3.065 14.325 1.00 84.00 70 ALA A N 1
ATOM 557 C CA . ALA A 1 70 ? -12.003 4.155 15.299 1.00 84.00 70 ALA A CA 1
ATOM 558 C C . ALA A 1 70 ? -13.445 4.634 15.544 1.00 84.00 70 ALA A C 1
ATOM 560 O O . ALA A 1 70 ? -13.854 4.821 16.694 1.00 84.00 70 ALA A O 1
ATOM 561 N N . ASN A 1 71 ? -14.247 4.754 14.479 1.00 82.19 71 ASN A N 1
ATOM 562 C CA . ASN A 1 71 ? -15.653 5.132 14.584 1.00 82.19 71 ASN A CA 1
ATOM 563 C C . ASN A 1 71 ? -16.484 4.082 15.345 1.00 82.19 71 ASN A C 1
ATOM 565 O O . ASN A 1 71 ? -17.288 4.440 16.207 1.00 82.19 71 ASN A O 1
ATOM 569 N N . MET A 1 72 ? -16.254 2.791 15.089 1.00 77.19 72 MET A N 1
ATOM 570 C CA . MET A 1 72 ? -16.962 1.689 15.758 1.00 77.19 72 MET A CA 1
ATOM 571 C C . MET A 1 72 ? -16.622 1.584 17.251 1.00 77.19 72 MET A C 1
ATOM 573 O O . MET A 1 72 ? -17.524 1.390 18.069 1.00 77.19 72 MET A O 1
ATOM 577 N N . ILE A 1 73 ? -15.349 1.784 17.624 1.00 79.12 73 ILE A N 1
ATOM 578 C CA . ILE A 1 73 ? -14.908 1.823 19.031 1.00 79.12 73 ILE A CA 1
ATOM 579 C C . ILE A 1 73 ? -15.597 2.978 19.771 1.00 79.12 73 ILE A C 1
ATOM 581 O O . ILE A 1 73 ? -16.087 2.797 20.888 1.00 79.12 73 ILE A O 1
ATOM 585 N N . ARG A 1 74 ? -15.698 4.154 19.134 1.00 76.75 74 ARG A N 1
ATOM 586 C CA . ARG A 1 74 ? -16.349 5.339 19.714 1.00 76.75 74 ARG A CA 1
ATOM 587 C C . ARG A 1 74 ? -17.852 5.137 19.933 1.00 76.75 74 ARG A C 1
ATOM 589 O O . ARG A 1 74 ? -18.375 5.575 20.954 1.00 76.75 74 ARG A O 1
ATOM 596 N N . HIS A 1 75 ? -18.527 4.432 19.025 1.00 78.44 75 HIS A N 1
ATOM 597 C CA . HIS A 1 75 ? -19.969 4.166 19.095 1.00 78.44 75 HIS A CA 1
ATOM 598 C C . HIS A 1 75 ? -20.336 2.853 19.811 1.00 78.44 75 HIS A C 1
ATOM 600 O O . HIS A 1 75 ? -21.508 2.480 19.811 1.00 78.44 75 HIS A O 1
ATOM 606 N N . ARG A 1 76 ? -19.365 2.146 20.418 1.00 70.38 76 ARG A N 1
ATOM 607 C CA . ARG A 1 76 ? -19.560 0.886 21.172 1.00 70.38 76 ARG A CA 1
ATOM 608 C C . ARG A 1 76 ? -20.422 -0.150 20.433 1.00 70.38 76 ARG A C 1
ATOM 610 O O . ARG A 1 76 ? -21.225 -0.846 21.052 1.00 70.38 76 ARG A O 1
ATOM 617 N N . HIS A 1 77 ? -20.292 -0.228 19.111 1.00 67.75 77 HIS A N 1
ATOM 618 C CA . HIS A 1 77 ? -21.143 -1.097 18.302 1.00 67.75 77 HIS A CA 1
ATOM 619 C C . HIS A 1 77 ? -20.776 -2.585 18.497 1.00 67.75 77 HIS A C 1
ATOM 621 O O . HIS A 1 77 ? -19.601 -2.931 18.398 1.00 67.75 77 HIS A O 1
ATOM 627 N N . PRO A 1 78 ? -21.750 -3.487 18.727 1.00 57.31 78 PRO A N 1
ATOM 628 C CA . PRO A 1 78 ? -21.522 -4.932 18.847 1.00 57.31 78 PRO A CA 1
ATOM 629 C C . PRO A 1 78 ? -21.481 -5.665 17.490 1.00 57.31 78 PRO A C 1
ATOM 631 O O . PRO A 1 78 ? -21.497 -6.891 17.461 1.00 57.31 78 PRO A O 1
ATOM 634 N N . GLY A 1 79 ? -21.490 -4.930 16.371 1.00 58.50 79 GLY A N 1
ATOM 635 C CA . GLY A 1 79 ? -21.595 -5.499 15.024 1.00 58.50 79 GLY A CA 1
ATOM 636 C C . GLY A 1 79 ? -20.383 -6.343 14.593 1.00 58.50 79 GLY A C 1
ATOM 637 O O . GLY A 1 79 ? -19.351 -6.324 15.265 1.00 58.50 79 GLY A O 1
ATOM 638 N N . PRO A 1 80 ? -20.480 -7.059 13.456 1.00 59.00 80 PRO A N 1
ATOM 639 C CA . PRO A 1 80 ? -19.394 -7.892 12.947 1.00 59.00 80 PRO A CA 1
ATOM 640 C C . PRO A 1 80 ? -18.148 -7.036 12.672 1.00 59.00 80 PRO A C 1
ATOM 642 O O . PRO A 1 80 ? -18.180 -6.101 11.871 1.00 59.00 80 PRO A O 1
ATOM 645 N N . TYR A 1 81 ? -17.045 -7.348 13.354 1.00 60.91 81 TYR A N 1
ATOM 646 C CA . TYR A 1 81 ? -15.750 -6.668 13.195 1.00 60.91 81 TYR A CA 1
ATOM 647 C C . TYR A 1 81 ? -14.924 -7.211 12.018 1.00 60.91 81 TYR A C 1
ATOM 649 O O . TYR A 1 81 ? -13.800 -6.755 11.775 1.00 60.91 81 TYR A O 1
ATOM 657 N N . GLU A 1 82 ? -15.466 -8.201 11.315 1.00 60.56 82 GLU A N 1
ATOM 658 C CA . GLU A 1 82 ? -14.802 -8.911 10.234 1.00 60.56 82 GLU A CA 1
ATOM 659 C C . GLU A 1 82 ? -14.996 -8.152 8.925 1.00 60.56 82 GLU A C 1
ATOM 661 O O . GLU A 1 82 ? -16.112 -7.946 8.450 1.00 60.56 82 GLU A O 1
ATOM 666 N N . ASP A 1 83 ? -13.882 -7.704 8.358 1.00 66.75 83 ASP A N 1
ATOM 667 C CA . ASP A 1 83 ? -13.834 -7.233 6.984 1.00 66.75 83 ASP A CA 1
ATOM 668 C C . ASP A 1 83 ? -12.926 -8.170 6.195 1.00 66.75 83 ASP A C 1
ATOM 670 O O . ASP A 1 83 ? -11.700 -8.042 6.209 1.00 66.75 83 ASP A O 1
ATOM 674 N N . THR A 1 84 ? -13.547 -9.172 5.577 1.00 72.00 84 THR A N 1
ATOM 675 C CA . THR A 1 84 ? -12.865 -10.197 4.779 1.00 72.00 84 THR A CA 1
ATOM 676 C C . THR A 1 84 ? -12.612 -9.716 3.350 1.00 72.00 84 THR A C 1
ATOM 678 O O . THR A 1 84 ? -11.726 -10.225 2.672 1.00 72.00 84 THR A O 1
ATOM 681 N N . VAL A 1 85 ? -13.366 -8.719 2.881 1.00 78.31 85 VAL A N 1
ATOM 682 C CA . VAL A 1 85 ? -13.348 -8.286 1.477 1.00 78.31 85 VAL A CA 1
ATOM 683 C C . VAL A 1 85 ? -12.138 -7.401 1.196 1.00 78.31 85 VAL A C 1
ATOM 685 O O . VAL A 1 85 ? -11.450 -7.599 0.197 1.00 78.31 85 VAL A O 1
ATOM 688 N N . GLY A 1 86 ? -11.830 -6.470 2.101 1.00 80.12 86 GLY A N 1
ATOM 689 C CA . GLY A 1 86 ? -10.718 -5.531 1.942 1.00 80.12 86 GLY A CA 1
ATOM 690 C C . GLY A 1 86 ? -9.356 -6.183 1.650 1.00 80.12 86 GLY A C 1
ATOM 691 O O . GLY A 1 86 ? -8.754 -5.888 0.615 1.00 80.12 86 GLY A O 1
ATOM 692 N N . PRO A 1 87 ? -8.865 -7.107 2.502 1.00 84.50 87 PRO A N 1
ATOM 693 C CA . PRO A 1 87 ? -7.566 -7.750 2.300 1.00 84.50 87 PRO A CA 1
ATOM 694 C C . PRO A 1 87 ? -7.510 -8.611 1.032 1.00 84.50 87 PRO A C 1
ATOM 696 O O . PRO A 1 87 ? -6.474 -8.664 0.373 1.00 84.50 87 PRO A O 1
ATOM 699 N N . VAL A 1 88 ? -8.621 -9.262 0.672 1.00 86.38 88 VAL A N 1
ATOM 700 C CA . VAL A 1 88 ? -8.709 -10.112 -0.525 1.00 86.38 88 VAL A CA 1
ATOM 701 C C . VAL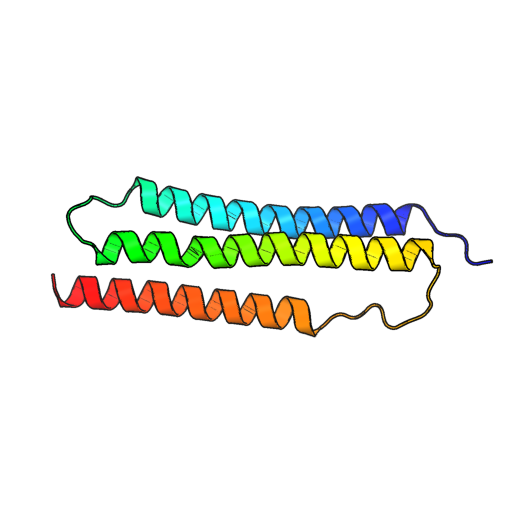 A 1 88 ? -8.595 -9.272 -1.794 1.00 86.38 88 VAL A C 1
ATOM 703 O O . VAL A 1 88 ? -7.817 -9.615 -2.683 1.00 86.38 88 VAL A O 1
ATOM 706 N N . VAL A 1 89 ? -9.300 -8.139 -1.864 1.00 88.12 89 VAL A N 1
ATOM 707 C CA . VAL A 1 89 ? -9.229 -7.224 -3.014 1.00 88.12 89 VAL A CA 1
ATOM 708 C C . VAL A 1 89 ? -7.815 -6.665 -3.186 1.00 88.12 89 VAL A C 1
ATOM 710 O O . VAL A 1 89 ? -7.285 -6.685 -4.296 1.00 88.12 89 VAL A O 1
ATOM 713 N N . LEU A 1 90 ? -7.169 -6.231 -2.097 1.00 88.19 90 LEU A N 1
ATOM 714 C CA . LEU A 1 90 ? -5.784 -5.752 -2.147 1.00 88.19 90 LEU A CA 1
ATOM 715 C C . LEU A 1 90 ? -4.796 -6.842 -2.580 1.00 88.19 90 LEU A C 1
ATOM 717 O O . LEU A 1 90 ? -3.887 -6.569 -3.362 1.00 88.19 90 LEU A O 1
ATOM 721 N N . GLY A 1 91 ? -4.982 -8.076 -2.103 1.00 89.44 91 GLY A N 1
ATOM 722 C CA . GLY A 1 91 ? -4.164 -9.219 -2.503 1.00 89.44 91 GLY A CA 1
ATOM 723 C C . GLY A 1 91 ? -4.288 -9.533 -3.995 1.00 89.44 91 GLY A C 1
ATOM 724 O O . GLY A 1 91 ? -3.275 -9.711 -4.669 1.00 89.44 91 GLY A O 1
ATOM 725 N N . ILE A 1 92 ? -5.512 -9.531 -4.533 1.00 91.31 92 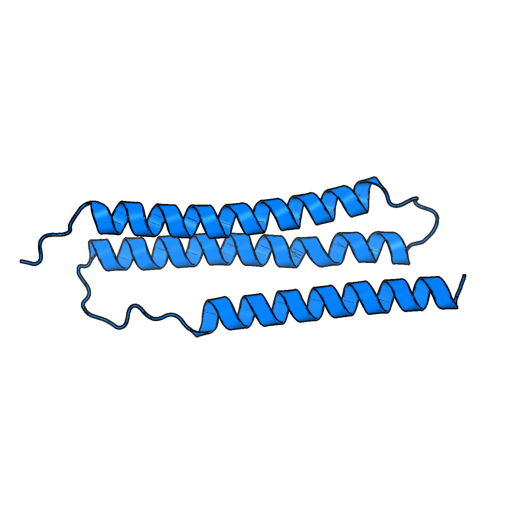ILE A N 1
ATOM 726 C CA . ILE A 1 92 ? -5.761 -9.726 -5.969 1.00 91.31 92 ILE A CA 1
ATOM 727 C C . ILE A 1 92 ? -5.133 -8.588 -6.781 1.00 91.31 92 ILE A C 1
ATOM 729 O O . ILE A 1 92 ? -4.453 -8.848 -7.770 1.00 91.31 92 ILE A O 1
ATOM 733 N N . MET A 1 93 ? -5.301 -7.336 -6.350 1.00 90.00 93 MET A N 1
ATOM 734 C CA . MET A 1 93 ? -4.721 -6.174 -7.029 1.00 90.00 93 MET A CA 1
ATOM 735 C C . MET A 1 93 ? -3.188 -6.243 -7.075 1.00 90.00 93 MET A C 1
ATOM 737 O O . MET A 1 93 ? -2.585 -5.990 -8.121 1.00 90.00 93 MET A O 1
ATOM 741 N N . LEU A 1 94 ? -2.556 -6.633 -5.965 1.00 90.25 94 LEU A N 1
ATOM 742 C CA . LEU A 1 94 ? -1.111 -6.838 -5.898 1.00 90.25 94 LEU A CA 1
ATOM 743 C C . LEU A 1 94 ? -0.668 -7.980 -6.821 1.00 90.25 94 LEU A C 1
ATOM 745 O O . LEU A 1 94 ? 0.286 -7.811 -7.576 1.00 90.25 94 LEU A O 1
ATOM 749 N N . MET A 1 95 ? -1.385 -9.108 -6.815 1.00 91.50 95 MET A N 1
ATOM 750 C CA . MET A 1 95 ? -1.094 -10.254 -7.680 1.00 91.50 95 MET A CA 1
ATOM 751 C C . MET A 1 95 ? -1.144 -9.869 -9.162 1.00 91.50 95 MET A C 1
ATOM 753 O O . MET A 1 95 ? -0.187 -10.112 -9.893 1.00 91.50 95 MET A O 1
ATOM 757 N N . VAL A 1 96 ? -2.221 -9.207 -9.599 1.00 91.62 96 VAL A N 1
ATOM 758 C CA . VAL A 1 96 ? -2.373 -8.727 -10.983 1.00 91.62 96 VAL A CA 1
ATOM 759 C C . VAL A 1 96 ? -1.220 -7.802 -11.367 1.00 91.62 96 VAL A C 1
ATOM 761 O O . VAL A 1 96 ? -0.673 -7.911 -12.461 1.00 91.62 96 VAL A O 1
ATOM 764 N N . SER A 1 97 ? -0.799 -6.936 -10.450 1.00 88.56 97 SER A N 1
ATOM 765 C CA . SER A 1 97 ? 0.279 -5.980 -10.706 1.00 88.56 97 SER A CA 1
ATOM 766 C C . SER A 1 97 ? 1.649 -6.646 -10.814 1.00 88.56 97 SER A C 1
ATOM 768 O O . SER A 1 97 ? 2.476 -6.218 -11.617 1.00 88.56 97 SER A O 1
ATOM 770 N N . ILE A 1 98 ? 1.905 -7.710 -10.049 1.00 89.50 98 ILE A N 1
ATOM 771 C CA . ILE A 1 98 ? 3.125 -8.521 -10.177 1.00 89.50 98 ILE A CA 1
ATOM 772 C C . ILE A 1 98 ? 3.120 -9.290 -11.505 1.00 89.50 98 ILE A C 1
ATOM 774 O O . ILE A 1 98 ? 4.130 -9.312 -12.206 1.00 89.50 98 ILE A O 1
ATOM 778 N N . VAL A 1 99 ? 1.982 -9.873 -11.893 1.00 91.44 99 VAL A N 1
ATOM 779 C CA . VAL A 1 99 ? 1.844 -10.588 -13.174 1.00 91.44 99 VAL A CA 1
ATOM 780 C C . VAL A 1 99 ? 2.030 -9.641 -14.362 1.00 91.44 99 VAL A C 1
ATOM 782 O O . VAL A 1 99 ? 2.728 -9.987 -15.316 1.00 91.44 99 VAL A O 1
ATOM 785 N N . ALA A 1 100 ? 1.465 -8.433 -14.300 1.00 87.69 100 ALA A N 1
ATOM 786 C CA . ALA A 1 100 ? 1.648 -7.407 -15.323 1.00 87.69 100 ALA A CA 1
ATOM 787 C C . ALA A 1 100 ? 3.123 -6.993 -15.450 1.00 87.69 100 ALA A C 1
ATOM 789 O O . ALA A 1 100 ? 3.665 -6.968 -16.553 1.00 87.69 100 ALA A O 1
ATOM 790 N N . GLN A 1 101 ? 3.792 -6.754 -14.319 1.00 86.94 101 GLN A N 1
ATOM 791 C CA . GLN A 1 101 ? 5.227 -6.466 -14.255 1.00 86.94 101 GLN A CA 1
ATOM 792 C C . GLN A 1 101 ? 6.072 -7.578 -14.895 1.00 86.94 101 GLN A C 1
ATOM 794 O O . GLN A 1 101 ? 6.934 -7.300 -15.729 1.00 86.94 101 GLN A O 1
ATOM 799 N N . PHE A 1 102 ? 5.805 -8.840 -14.547 1.00 86.81 102 PHE A N 1
ATOM 800 C CA . PHE A 1 102 ? 6.516 -9.988 -15.111 1.00 86.81 102 PHE A CA 1
ATOM 801 C C . PHE A 1 102 ? 6.290 -10.117 -16.620 1.00 86.81 102 PHE A C 1
ATOM 803 O O . PHE A 1 102 ? 7.244 -10.308 -17.370 1.00 86.81 102 PHE A O 1
ATOM 810 N N . SER A 1 103 ? 5.042 -9.959 -17.067 1.00 86.38 103 SER A N 1
ATOM 811 C CA . SER A 1 103 ? 4.678 -10.056 -18.483 1.00 86.38 103 SER A CA 1
ATOM 812 C C . SER A 1 103 ? 5.390 -8.988 -19.312 1.00 86.38 103 SER A C 1
ATOM 814 O O . SER A 1 103 ? 6.020 -9.317 -20.310 1.00 86.38 103 SER A O 1
ATOM 816 N N . LEU A 1 104 ? 5.362 -7.724 -18.873 1.00 84.94 104 LEU A N 1
ATOM 817 C CA . LEU A 1 104 ? 6.047 -6.621 -19.558 1.00 84.94 104 LEU A CA 1
ATOM 818 C C . LEU A 1 104 ? 7.558 -6.841 -19.645 1.00 84.94 104 LEU A C 1
ATOM 820 O O . LEU A 1 104 ? 8.153 -6.627 -20.699 1.00 84.94 104 LEU A O 1
ATOM 824 N N . LYS A 1 105 ? 8.172 -7.319 -18.558 1.00 82.31 105 LYS A N 1
ATOM 825 C CA . LYS A 1 105 ? 9.598 -7.643 -18.553 1.00 82.31 105 LYS A CA 1
ATOM 826 C C . LYS A 1 105 ? 9.920 -8.791 -19.513 1.00 82.31 105 LYS A C 1
ATOM 828 O O . LYS A 1 105 ? 10.916 -8.715 -20.227 1.00 82.31 105 LYS A O 1
ATOM 833 N N . LEU A 1 106 ? 9.074 -9.819 -19.568 1.00 85.25 106 LEU A N 1
ATOM 834 C CA . LEU A 1 106 ? 9.243 -10.939 -20.490 1.00 85.25 106 LEU A CA 1
ATOM 835 C C . LEU A 1 106 ? 9.162 -10.481 -21.953 1.00 85.25 106 LEU A C 1
ATOM 837 O O . LEU A 1 106 ? 10.044 -10.828 -22.729 1.00 85.25 106 LEU A O 1
ATOM 841 N N . TYR A 1 107 ? 8.173 -9.652 -22.309 1.00 84.44 107 TYR A N 1
ATOM 842 C CA . TYR A 1 107 ? 8.079 -9.065 -23.652 1.00 84.44 107 TYR A CA 1
ATOM 843 C C . TYR A 1 107 ? 9.330 -8.254 -24.002 1.00 84.44 107 TYR A C 1
ATOM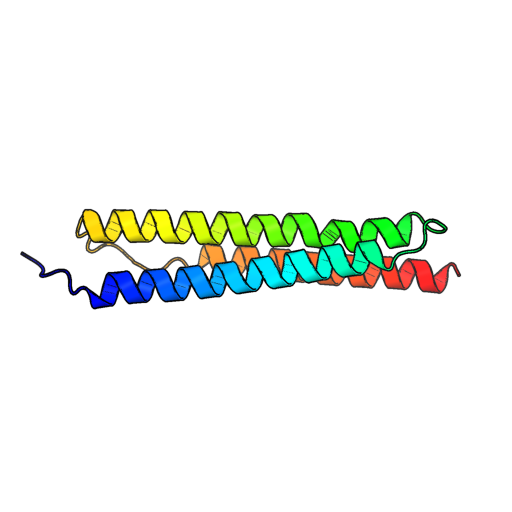 845 O O . TYR A 1 107 ? 9.920 -8.478 -25.054 1.00 84.44 107 TYR A O 1
ATOM 853 N N . SER A 1 108 ? 9.798 -7.399 -23.086 1.00 79.81 108 SER A N 1
ATOM 854 C CA . SER A 1 108 ? 11.013 -6.608 -23.320 1.00 79.81 108 SER A CA 1
ATOM 855 C C . SER A 1 108 ? 12.273 -7.456 -23.527 1.00 79.81 108 SER A C 1
ATOM 857 O O . SER A 1 108 ? 13.167 -7.030 -24.242 1.00 79.81 108 SER A O 1
ATOM 859 N N . MET A 1 109 ? 12.355 -8.648 -22.920 1.00 76.81 109 MET A N 1
ATOM 860 C CA . MET A 1 109 ? 13.493 -9.557 -23.099 1.00 76.81 109 MET A CA 1
ATOM 861 C C . MET A 1 109 ? 13.416 -10.393 -24.375 1.00 76.81 109 MET A C 1
ATOM 863 O O . MET A 1 109 ? 14.446 -10.864 -24.834 1.00 76.81 109 MET A O 1
ATOM 867 N N . ILE A 1 110 ? 12.218 -10.630 -24.910 1.00 81.19 110 ILE A N 1
ATOM 868 C CA . ILE A 1 110 ? 12.036 -11.373 -26.165 1.00 81.19 110 ILE A CA 1
ATOM 869 C C . ILE A 1 110 ? 12.333 -10.478 -27.373 1.00 81.19 110 ILE A C 1
ATOM 871 O O . ILE A 1 110 ? 12.793 -10.971 -28.398 1.00 81.19 110 ILE A O 1
ATOM 875 N N . GLU A 1 111 ? 12.030 -9.185 -27.262 1.00 69.25 111 GLU A N 1
ATOM 876 C CA . GLU A 1 111 ? 12.191 -8.210 -28.347 1.00 69.25 111 GLU A CA 1
ATOM 877 C C . GLU A 1 111 ? 13.586 -7.548 -28.380 1.00 69.25 111 GLU A C 1
ATOM 879 O O . GLU A 1 111 ? 13.907 -6.862 -29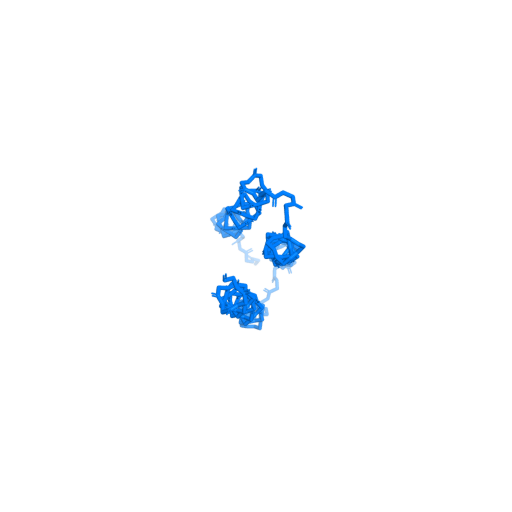.349 1.00 69.25 111 GLU A O 1
ATOM 884 N N . ALA A 1 112 ? 14.411 -7.776 -27.349 1.00 58.22 112 ALA A N 1
ATOM 885 C CA . ALA A 1 112 ? 15.811 -7.345 -27.245 1.00 58.22 112 ALA A CA 1
ATOM 886 C C . ALA A 1 112 ? 16.787 -8.386 -27.819 1.00 58.22 112 ALA A C 1
ATOM 888 O O . ALA A 1 112 ? 17.807 -7.957 -28.406 1.00 58.22 112 ALA A O 1
#

Solvent-accessible surface area (backbone atoms only — not comparable to full-atom values): 6286 Å² total; per-residue (Å²): 133,88,80,82,57,71,65,62,56,56,51,49,51,54,53,34,48,53,39,41,51,54,18,52,52,40,36,50,50,17,51,51,47,47,73,71,46,68,92,88,41,76,69,57,53,51,48,21,53,58,41,39,64,52,17,51,49,40,40,54,50,29,52,51,53,44,52,53,51,53,52,40,63,74,65,70,60,89,64,87,87,78,71,72,61,64,62,51,53,53,50,52,54,50,49,54,46,52,52,51,40,50,51,54,52,50,53,56,63,73,78,103

Organism: Phaeodactylum tricornutum (NCBI:txid2850)